Protein AF-A0A0G0TVA5-F1 (afdb_monomer)

Secondary structure (DSSP, 8-state):
---TTSSTTSTT--PPPPEEEEEEEETTEEEEEEEEETTSSTTSPPPPHHHHHHHHHHH-TTSEEEE-SS-EEEE--TTS-HHHHHHHHHHHHHHHHTTTSEEEEESSS-------TT-

Mean predicted aligned error: 9.59 Å

Solvent-accessible surface area (backbone atoms only — not comparable to full-atom values): 7181 Å² total; per-residue (Å²): 132,84,70,80,71,71,68,70,78,69,82,73,75,74,75,79,57,47,47,29,44,38,33,40,49,44,95,96,32,75,79,30,34,43,37,38,46,64,78,34,40,89,73,77,36,60,66,58,68,67,59,54,52,52,44,41,72,62,64,35,89,64,42,48,73,47,79,70,38,43,37,36,39,40,34,67,44,90,89,54,54,66,66,60,49,36,52,49,54,52,52,32,49,46,74,74,38,44,90,67,26,43,80,43,81,39,72,57,78,65,74,80,75,78,76,64,93,82,121

Nearest PDB structures (foldseek):
  5x4i-assembly1_A  TM=4.681E-01  e=6.810E-01  Pyrococcus furiosus DSM 3638
  1zhv-assembly1_A  TM=4.779E-01  e=4.139E-01  Agrobacterium fabrum str. C58
  8fxi-assembly1_E  TM=3.581E-01  e=1.193E+00  Stanieria sp. NIES-3757
  7bjq-assembly2_B  TM=3.546E-01  e=3.657E+00  Methanothermobacter thermautotrophicus str. Delta H

pLDDT: mean 82.44, std 17.62, range [45.62, 97.75]

Sequence (119 aa):
MENPELSKNLEGREQAKPKSWVAWAGPGHEHEYTVNFEGYGSSGNFIPQQFVEKLKAMLGEGFIIDNRGSRLEIHPPQDTKPFDAHFNVAGAMQACFGEEYKMEFVNMFKPEIETNPFE

Foldseek 3Di:
DDDPVVVVVPPDPPPAFWAKEWEACDVVRHQKIKIATPPWDVVPAFDDCVLVVLLCVQLDDQWDWDGPRGIIIIGHHPPDDLLNVLVSNVVSCCVRPVVRHDYDYYPSDPPPPPPPVPD

Structure (mmCIF, N/CA/C/O backbone):
data_AF-A0A0G0TVA5-F1
#
_entry.id   AF-A0A0G0TVA5-F1
#
loop_
_atom_site.group_PDB
_atom_site.id
_atom_site.type_symbol
_atom_site.label_atom_id
_atom_site.label_alt_id
_atom_site.label_comp_id
_atom_site.label_asym_id
_atom_site.label_entity_id
_atom_site.label_seq_id
_atom_site.pdbx_PDB_ins_code
_atom_site.Cartn_x
_atom_site.Cartn_y
_atom_site.Cartn_z
_atom_site.occupancy
_atom_site.B_iso_or_equiv
_atom_site.auth_seq_id
_atom_site.auth_comp_id
_atom_site.auth_asym_id
_atom_site.auth_atom_id
_atom_site.pdbx_PDB_model_num
ATOM 1 N N . MET A 1 1 ? -28.608 22.923 40.028 1.00 45.62 1 MET A N 1
ATOM 2 C CA . MET A 1 1 ? -28.005 23.855 39.056 1.00 45.62 1 MET A CA 1
ATOM 3 C C . MET A 1 1 ? -26.969 23.062 38.293 1.00 45.62 1 MET A C 1
ATOM 5 O O . MET A 1 1 ? -25.947 22.715 38.869 1.00 45.62 1 MET A O 1
ATOM 9 N N . GLU A 1 2 ? -27.294 22.659 37.068 1.00 47.66 2 GLU A N 1
ATOM 10 C CA . GLU A 1 2 ? -26.336 21.996 36.181 1.00 47.66 2 GLU A CA 1
ATOM 11 C C . GLU A 1 2 ? -25.305 23.031 35.733 1.00 47.66 2 GLU A C 1
ATOM 13 O O . GLU A 1 2 ? -25.664 24.147 35.361 1.00 47.66 2 GLU A O 1
ATOM 18 N N . ASN A 1 3 ? -24.024 22.689 35.861 1.00 46.81 3 ASN A N 1
ATOM 19 C CA . ASN A 1 3 ? -22.920 23.571 35.517 1.00 46.81 3 ASN A CA 1
ATOM 20 C C . ASN A 1 3 ? -22.810 23.668 33.977 1.00 46.81 3 ASN A C 1
ATOM 22 O O . ASN A 1 3 ? -22.445 22.667 33.354 1.00 46.81 3 ASN A O 1
ATOM 26 N N . PRO A 1 4 ? -23.090 24.828 33.348 1.00 52.16 4 PRO A N 1
ATOM 27 C CA . PRO A 1 4 ? -23.109 24.979 31.885 1.00 52.16 4 PRO A CA 1
ATOM 28 C C . PRO A 1 4 ? -21.729 24.850 31.218 1.00 52.16 4 PRO A C 1
ATOM 30 O O . PRO A 1 4 ? -21.622 24.901 29.995 1.00 52.16 4 PRO A O 1
ATOM 33 N N . GLU A 1 5 ? -20.662 24.726 32.008 1.00 52.84 5 GLU A N 1
ATOM 34 C CA . GLU A 1 5 ? -19.273 24.655 31.541 1.00 52.84 5 GLU A CA 1
ATOM 35 C C . GLU A 1 5 ? -18.844 23.236 31.118 1.00 52.84 5 GLU A C 1
ATOM 37 O O . GLU A 1 5 ? -17.868 23.074 30.389 1.00 52.84 5 GLU A O 1
ATOM 42 N N . LEU A 1 6 ? -19.566 22.189 31.538 1.00 49.06 6 LEU A N 1
ATOM 43 C CA . LEU A 1 6 ? -19.204 20.797 31.224 1.00 49.06 6 LEU A CA 1
ATOM 44 C C . LEU A 1 6 ? -19.592 20.366 29.802 1.00 49.06 6 LEU A C 1
ATOM 46 O O . LEU A 1 6 ? -18.973 19.457 29.254 1.00 49.06 6 LEU A O 1
ATOM 50 N N . SER A 1 7 ? -20.567 21.029 29.179 1.00 49.78 7 SER A N 1
ATOM 51 C CA . SER A 1 7 ? -21.037 20.705 27.826 1.00 49.78 7 SER A CA 1
ATOM 52 C C . SER A 1 7 ? -20.182 21.318 26.711 1.00 49.78 7 SER A C 1
ATOM 54 O O . SER A 1 7 ? -20.190 20.802 25.599 1.00 49.78 7 SER A O 1
ATOM 56 N N . LYS A 1 8 ? -19.385 22.359 26.994 1.00 47.62 8 LYS A N 1
ATOM 57 C CA . LYS A 1 8 ? -18.562 23.044 25.975 1.00 47.62 8 LYS A CA 1
ATOM 58 C C . LYS A 1 8 ? -17.238 22.348 25.643 1.00 47.62 8 LYS A C 1
ATOM 60 O O . LYS A 1 8 ? -16.630 22.654 24.625 1.00 47.62 8 LYS A O 1
ATOM 65 N N . ASN A 1 9 ? -16.785 21.403 26.469 1.00 47.91 9 ASN A N 1
ATOM 66 C CA . ASN A 1 9 ? -15.483 20.741 26.291 1.00 47.91 9 ASN A CA 1
ATOM 67 C C . ASN A 1 9 ? -15.543 19.433 25.478 1.00 47.91 9 ASN A C 1
ATOM 69 O O . ASN A 1 9 ? -14.516 18.773 25.308 1.00 47.91 9 ASN A O 1
ATOM 73 N N . LEU A 1 10 ? -16.723 19.047 24.981 1.00 50.81 10 LEU A N 1
ATOM 74 C CA . LEU A 1 10 ? -16.928 17.811 24.216 1.00 50.81 10 LEU A CA 1
ATOM 75 C C . LEU A 1 10 ? -17.101 18.034 22.705 1.00 50.81 10 LEU A C 1
ATOM 77 O O . LEU A 1 10 ? -16.970 17.078 21.949 1.00 50.81 10 LEU A O 1
ATOM 81 N N . GLU A 1 11 ? -17.315 19.269 22.243 1.00 50.59 11 GLU A N 1
ATOM 82 C CA . GLU A 1 11 ? -17.634 19.565 20.832 1.00 50.59 11 GLU A CA 1
ATOM 83 C C . GLU A 1 11 ? -16.414 19.741 19.901 1.00 50.59 11 GLU A C 1
ATOM 85 O O . GLU A 1 11 ? -16.578 20.110 18.744 1.00 50.59 11 GLU A O 1
ATOM 90 N N . GLY A 1 12 ? -15.184 19.468 20.354 1.00 49.09 12 GLY A N 1
ATOM 91 C CA . GLY A 1 12 ? -13.976 19.817 19.583 1.00 49.09 12 GLY A CA 1
ATOM 92 C C . GLY A 1 12 ? -12.900 18.743 19.440 1.00 49.09 12 GLY A C 1
ATOM 93 O O . GLY A 1 12 ? -11.855 19.021 18.857 1.00 49.09 12 GLY A O 1
ATOM 94 N N . ARG A 1 13 ? -13.090 17.530 19.972 1.00 52.59 13 ARG A N 1
ATOM 95 C CA . ARG A 1 13 ? -12.112 16.453 19.756 1.00 52.59 13 ARG A CA 1
ATOM 96 C C . ARG A 1 13 ? -12.467 15.719 18.476 1.00 52.59 13 ARG A C 1
ATOM 98 O O . ARG A 1 13 ? -13.171 14.715 18.518 1.00 52.59 13 ARG A O 1
ATOM 105 N N . GLU A 1 14 ? -11.973 16.236 17.354 1.00 61.81 14 GLU A N 1
ATOM 106 C CA . GLU A 1 14 ? -11.837 15.454 16.126 1.00 61.81 14 GLU A CA 1
ATOM 107 C C . GLU A 1 14 ? -11.206 14.111 16.529 1.00 61.81 14 GLU A C 1
ATOM 109 O O . GLU A 1 14 ? -10.106 14.081 17.095 1.00 61.81 14 GLU A O 1
ATOM 114 N N . GLN A 1 15 ? -11.950 13.008 16.395 1.00 64.69 15 GLN A N 1
ATOM 115 C CA . GLN A 1 15 ? -11.401 11.694 16.718 1.00 64.69 15 GLN A CA 1
ATOM 116 C C . GLN A 1 15 ? -10.152 11.507 15.861 1.00 64.69 15 GLN A C 1
ATOM 118 O O . GLN A 1 15 ? -10.201 11.676 14.642 1.00 64.69 15 GLN A O 1
ATOM 123 N N . ALA A 1 16 ? -9.020 11.212 16.503 1.00 81.31 16 ALA A N 1
ATOM 124 C CA . ALA A 1 16 ? -7.780 10.994 15.781 1.00 81.31 16 ALA A CA 1
ATOM 125 C C . ALA A 1 16 ? -7.999 9.865 14.766 1.00 81.31 16 ALA A C 1
ATOM 127 O O . ALA A 1 16 ? -8.416 8.770 15.147 1.00 81.31 16 ALA A O 1
ATOM 128 N N . LYS A 1 17 ? -7.742 10.149 13.483 1.00 88.94 17 LYS A N 1
ATOM 129 C CA . LYS A 1 17 ? -7.864 9.146 12.422 1.00 88.94 17 LYS A CA 1
ATOM 130 C C . LYS A 1 17 ? -6.988 7.932 12.761 1.00 88.94 17 LYS A C 1
ATOM 132 O O . LYS A 1 17 ? -5.834 8.143 13.158 1.00 88.94 17 LYS A O 1
ATOM 137 N N . PRO A 1 18 ? -7.488 6.698 12.571 1.00 93.00 18 PRO A N 1
ATOM 138 C CA . PRO A 1 18 ? -6.659 5.506 12.686 1.00 93.00 18 PRO A CA 1
ATOM 139 C C . PRO A 1 18 ? -5.461 5.599 11.738 1.00 93.00 18 PRO A C 1
ATOM 141 O O . PRO A 1 18 ? -5.511 6.252 10.692 1.00 93.00 18 PRO A O 1
ATOM 144 N N . LYS A 1 19 ? -4.357 4.958 12.096 1.00 95.06 19 LYS A N 1
ATOM 145 C CA . LYS A 1 19 ? -3.136 4.971 11.292 1.00 95.06 19 LYS A CA 1
ATOM 146 C C . LYS A 1 19 ? -3.147 3.905 10.207 1.00 95.06 19 LYS A C 1
ATOM 148 O O . LYS A 1 19 ? -3.718 2.831 10.365 1.00 95.06 19 LYS A O 1
ATOM 153 N N . SER A 1 20 ? -2.431 4.178 9.129 1.00 95.69 20 SER A N 1
ATOM 154 C CA . SER A 1 20 ? -2.016 3.183 8.145 1.00 95.69 20 SER A CA 1
ATOM 155 C C . SER A 1 20 ? -0.534 3.375 7.867 1.00 95.69 20 SER A C 1
ATOM 157 O O . SER A 1 20 ? -0.090 4.512 7.709 1.00 95.69 20 SER A O 1
ATOM 159 N N . TRP A 1 21 ? 0.227 2.287 7.789 1.00 94.25 21 TRP A N 1
ATOM 160 C CA . TRP A 1 21 ? 1.659 2.337 7.500 1.00 94.25 21 TRP A CA 1
ATOM 161 C C . TRP A 1 21 ? 2.005 1.513 6.269 1.00 94.25 21 TRP A C 1
ATOM 163 O O . TRP A 1 21 ? 1.596 0.357 6.129 1.00 94.25 21 TRP A O 1
ATOM 173 N N . VAL A 1 22 ? 2.774 2.140 5.384 1.00 94.88 22 VAL A N 1
ATOM 174 C CA . VAL A 1 22 ? 3.272 1.572 4.134 1.00 94.88 22 VAL A CA 1
ATOM 175 C C . VAL A 1 22 ? 4.786 1.515 4.229 1.00 94.88 22 VAL A C 1
ATOM 177 O O . VAL A 1 22 ? 5.428 2.548 4.415 1.00 94.88 22 VAL A O 1
ATOM 180 N N . ALA A 1 23 ? 5.363 0.325 4.113 1.00 92.31 23 ALA A N 1
ATOM 181 C CA . ALA A 1 23 ? 6.806 0.136 4.182 1.00 92.31 23 ALA A CA 1
ATOM 182 C C . ALA A 1 23 ? 7.327 -0.557 2.925 1.00 92.31 23 ALA A C 1
ATOM 184 O O . ALA A 1 23 ? 6.799 -1.598 2.542 1.00 92.31 23 ALA A O 1
ATOM 185 N N . TRP A 1 24 ? 8.379 0.001 2.324 1.00 89.88 24 TRP A N 1
ATOM 186 C CA . TRP A 1 24 ? 9.166 -0.655 1.277 1.00 89.88 24 TRP A CA 1
ATOM 187 C C . TRP A 1 24 ? 10.356 -1.414 1.877 1.00 89.88 24 TRP A C 1
ATOM 189 O O . TRP A 1 24 ? 10.968 -0.930 2.838 1.00 89.88 24 TRP A O 1
ATOM 199 N N . ALA A 1 25 ? 10.697 -2.565 1.288 1.00 78.44 25 ALA A N 1
ATOM 200 C CA . ALA A 1 25 ? 11.900 -3.341 1.605 1.00 78.44 25 ALA A CA 1
ATOM 201 C C . ALA A 1 25 ? 12.055 -3.658 3.107 1.00 78.44 25 ALA A C 1
ATOM 203 O O . ALA A 1 25 ? 13.088 -3.395 3.728 1.00 78.44 25 ALA A O 1
ATOM 204 N N . GLY A 1 26 ? 10.990 -4.183 3.720 1.00 71.56 26 GLY A N 1
ATOM 205 C CA . GLY A 1 26 ? 11.037 -4.685 5.096 1.00 71.56 26 GLY A CA 1
ATOM 206 C C . GLY A 1 26 ? 11.771 -6.033 5.199 1.00 71.56 26 GLY A C 1
ATOM 207 O O . GLY A 1 26 ? 11.985 -6.689 4.180 1.00 71.56 26 GLY A O 1
ATOM 208 N N . PRO A 1 27 ? 12.133 -6.498 6.412 1.00 66.81 27 PRO A N 1
ATOM 209 C CA . PRO A 1 27 ? 12.701 -7.835 6.598 1.00 66.81 27 PRO A CA 1
ATOM 210 C C . PRO A 1 27 ? 11.798 -8.927 5.996 1.00 66.81 27 PRO A C 1
ATOM 212 O O . PRO A 1 27 ? 10.634 -9.033 6.385 1.00 66.81 27 PRO A O 1
ATOM 215 N N . GLY A 1 28 ? 12.328 -9.722 5.057 1.00 68.00 28 GLY A N 1
ATOM 216 C CA . GLY A 1 28 ? 11.585 -10.765 4.330 1.00 68.00 28 GLY A CA 1
ATOM 217 C C . GLY A 1 28 ? 10.713 -10.267 3.168 1.00 68.00 28 GLY A C 1
ATOM 218 O O . GLY A 1 28 ? 9.962 -11.055 2.604 1.00 68.00 28 GLY A O 1
ATOM 219 N N . HIS A 1 29 ? 10.802 -8.978 2.832 1.00 72.88 29 HIS A N 1
ATOM 220 C CA . HIS A 1 29 ? 9.988 -8.285 1.832 1.00 72.88 29 HIS A CA 1
ATOM 221 C C . HIS A 1 29 ? 10.862 -7.312 1.018 1.00 72.88 29 HIS A C 1
ATOM 223 O O . HIS A 1 29 ? 10.476 -6.164 0.800 1.00 72.88 29 HIS A O 1
ATOM 229 N N . GLU A 1 30 ? 12.074 -7.725 0.617 1.00 77.31 30 GLU A N 1
ATOM 230 C CA . GLU A 1 30 ? 13.101 -6.817 0.070 1.00 77.31 30 GLU A CA 1
ATOM 231 C C . GLU A 1 30 ? 12.703 -6.115 -1.245 1.00 77.31 30 GLU A C 1
ATOM 233 O O . GLU A 1 30 ? 13.304 -5.104 -1.608 1.00 77.31 30 GLU A O 1
ATOM 238 N N . HIS A 1 31 ? 11.681 -6.619 -1.942 1.00 82.06 31 HIS A N 1
ATOM 239 C CA . HIS A 1 31 ? 11.245 -6.132 -3.256 1.00 82.06 31 HIS A CA 1
ATOM 240 C C . HIS A 1 31 ? 9.745 -5.809 -3.332 1.00 82.06 31 HIS A C 1
ATOM 242 O O . HIS A 1 31 ? 9.166 -5.774 -4.419 1.00 82.06 31 HIS A O 1
ATOM 248 N N . GLU A 1 32 ? 9.099 -5.573 -2.192 1.00 88.75 32 GLU A N 1
ATOM 249 C CA . GLU A 1 32 ? 7.663 -5.303 -2.134 1.00 88.75 32 GLU A CA 1
ATOM 250 C C . GLU A 1 32 ? 7.289 -4.289 -1.053 1.00 88.75 32 GLU A C 1
ATOM 252 O O . GLU A 1 32 ? 8.082 -3.932 -0.174 1.00 88.75 32 GLU A O 1
ATOM 257 N N . TYR A 1 33 ? 6.050 -3.807 -1.143 1.00 94.00 33 TYR A N 1
ATOM 258 C CA . TYR A 1 33 ? 5.459 -2.951 -0.128 1.00 94.00 33 TYR A CA 1
ATOM 259 C C . TYR A 1 33 ? 4.586 -3.775 0.798 1.00 94.00 33 TYR A C 1
ATOM 261 O O . TYR A 1 33 ? 3.753 -4.556 0.347 1.00 94.00 33 TYR A O 1
ATOM 269 N N . THR A 1 34 ? 4.698 -3.507 2.091 1.00 95.00 34 THR A N 1
ATOM 270 C CA . THR A 1 34 ? 3.735 -3.986 3.081 1.00 95.00 34 THR A CA 1
ATOM 271 C C . THR A 1 34 ? 2.850 -2.829 3.517 1.00 95.00 34 THR A C 1
ATOM 273 O O . THR A 1 34 ? 3.342 -1.764 3.890 1.00 95.00 34 THR A O 1
ATOM 276 N N . VAL A 1 35 ? 1.537 -3.032 3.461 1.00 95.38 35 VAL A N 1
ATOM 277 C CA . VAL A 1 35 ? 0.527 -2.062 3.890 1.00 95.38 35 VAL A CA 1
ATOM 278 C C . VAL A 1 35 ? -0.259 -2.651 5.042 1.00 95.38 35 VAL A C 1
ATOM 280 O O . VAL A 1 35 ? -0.761 -3.771 4.967 1.00 95.38 35 VAL A O 1
ATOM 283 N N . ASN A 1 36 ? -0.400 -1.877 6.104 1.00 94.88 36 ASN A N 1
ATOM 284 C CA . ASN A 1 36 ? -1.129 -2.286 7.288 1.00 94.88 36 ASN A CA 1
ATOM 285 C C . ASN A 1 36 ? -2.026 -1.145 7.753 1.00 94.88 36 ASN A C 1
ATOM 287 O O . ASN A 1 36 ? -1.665 0.026 7.631 1.00 94.88 36 ASN A O 1
ATOM 291 N N . PHE A 1 37 ? -3.155 -1.508 8.345 1.00 95.19 37 PHE A N 1
ATOM 292 C CA . PHE A 1 37 ? -4.156 -0.575 8.836 1.00 95.19 37 PHE A CA 1
ATOM 293 C C . PHE A 1 37 ? -4.393 -0.834 10.321 1.00 95.19 37 PHE A C 1
ATOM 295 O O . PHE A 1 37 ? -4.564 -1.979 10.750 1.00 95.19 37 PHE A O 1
ATOM 302 N N . GLU A 1 38 ? -4.424 0.231 11.115 1.00 93.69 38 GLU A N 1
ATOM 303 C CA . GLU A 1 38 ? -4.787 0.154 12.522 1.00 93.69 38 GLU A CA 1
ATOM 304 C C . GLU A 1 38 ? -6.193 -0.441 12.665 1.00 93.69 38 GLU A C 1
ATOM 306 O O . GLU A 1 38 ? -7.119 -0.091 11.930 1.00 93.69 38 GLU A O 1
ATOM 311 N N . GLY A 1 39 ? -6.338 -1.374 13.607 1.00 89.44 39 GLY A N 1
ATOM 312 C CA . GLY A 1 39 ? -7.586 -2.100 13.839 1.00 89.44 39 GLY A CA 1
ATOM 313 C C . GLY A 1 39 ? -7.690 -3.455 13.134 1.00 89.44 39 GLY A C 1
ATOM 314 O O . GLY A 1 39 ? -8.645 -4.179 13.424 1.00 89.44 39 GLY A O 1
ATOM 315 N N . TYR A 1 40 ? -6.711 -3.834 12.301 1.00 92.31 40 TYR A N 1
ATOM 316 C CA . TYR A 1 40 ? -6.621 -5.146 11.645 1.00 92.31 40 TYR A CA 1
ATOM 317 C C . TYR A 1 40 ? -5.433 -5.983 12.151 1.00 92.31 40 TYR A C 1
ATOM 319 O O . TYR A 1 40 ? -4.452 -5.461 12.681 1.00 92.31 40 TYR A O 1
ATOM 327 N N . GLY A 1 41 ? -5.534 -7.310 12.024 1.00 82.12 41 GLY A N 1
ATOM 328 C CA . GLY A 1 41 ? -4.508 -8.269 12.444 1.00 82.12 41 GLY A CA 1
ATOM 329 C C . GLY A 1 41 ? -4.544 -8.600 13.935 1.00 82.12 41 GLY A C 1
ATOM 330 O O . GLY A 1 41 ? -5.016 -9.669 14.315 1.00 82.12 41 GLY A O 1
ATOM 331 N N . SER A 1 42 ? -4.075 -7.691 14.792 1.00 74.19 42 SER A N 1
ATOM 332 C CA . SER A 1 42 ? -3.932 -7.945 16.241 1.00 74.19 42 SER A CA 1
ATOM 333 C C . SER A 1 42 ? -5.265 -8.130 16.976 1.00 74.19 42 SER A C 1
ATOM 335 O O . SER A 1 42 ? -5.312 -8.712 18.055 1.00 74.19 42 SER A O 1
ATOM 337 N N . SER A 1 43 ? -6.350 -7.629 16.393 1.00 73.88 43 SER A N 1
ATOM 338 C CA . SER A 1 43 ? -7.723 -7.686 16.906 1.00 73.88 43 SER A CA 1
ATOM 339 C C . SER A 1 43 ? -8.522 -8.890 16.389 1.00 73.88 43 SER A C 1
ATOM 341 O O . SER A 1 43 ? -9.681 -9.045 16.761 1.00 73.88 43 SER A O 1
ATOM 343 N N . GLY A 1 44 ? -7.945 -9.716 15.505 1.00 78.69 44 GLY A N 1
ATOM 344 C CA . GLY A 1 44 ? -8.672 -10.771 14.786 1.00 78.69 44 GLY A CA 1
ATOM 345 C C . GLY A 1 44 ? -9.509 -10.271 13.599 1.00 78.69 44 GLY A C 1
ATOM 346 O O . GLY A 1 44 ? -10.154 -11.077 12.932 1.00 78.69 44 GLY A O 1
ATOM 347 N N . ASN A 1 45 ? -9.482 -8.967 13.305 1.00 88.88 45 ASN A N 1
ATOM 348 C CA . ASN A 1 45 ? -10.124 -8.402 12.121 1.00 88.88 45 ASN A CA 1
ATOM 349 C C . ASN A 1 45 ? -9.228 -8.558 10.889 1.00 88.88 45 ASN A C 1
ATOM 351 O O . ASN A 1 45 ? -8.024 -8.292 10.948 1.00 88.88 45 ASN A O 1
ATOM 355 N N . PHE A 1 46 ? -9.839 -8.909 9.761 1.00 94.00 46 PHE A N 1
ATOM 356 C CA . PHE A 1 46 ? -9.161 -9.055 8.475 1.00 94.00 46 PHE A CA 1
ATOM 357 C C . PHE A 1 46 ? -9.440 -7.862 7.568 1.00 94.00 46 PHE A C 1
ATOM 359 O O . PHE A 1 46 ? -10.564 -7.358 7.532 1.00 94.00 46 PHE A O 1
ATOM 366 N N . ILE A 1 47 ? -8.422 -7.429 6.827 1.00 95.88 47 ILE A N 1
ATOM 367 C CA . ILE A 1 47 ? -8.542 -6.373 5.829 1.00 95.88 47 ILE A CA 1
ATOM 368 C C . ILE A 1 47 ? -9.540 -6.842 4.761 1.00 95.88 47 ILE A C 1
ATOM 370 O O . ILE A 1 47 ? -9.349 -7.913 4.169 1.00 95.88 47 ILE A O 1
ATOM 374 N N . PRO A 1 48 ? -10.610 -6.074 4.499 1.00 96.00 48 PRO A N 1
ATOM 375 C CA . PRO A 1 48 ? -11.638 -6.480 3.556 1.00 96.00 48 PRO A CA 1
ATOM 376 C C . PRO A 1 48 ? -11.112 -6.450 2.119 1.00 96.00 48 PRO A C 1
ATOM 378 O O . PRO A 1 48 ? -10.318 -5.589 1.738 1.00 96.00 48 PRO A O 1
ATOM 381 N N . GLN A 1 49 ? -11.625 -7.353 1.280 1.00 95.94 49 GLN A N 1
ATOM 382 C CA . GLN A 1 49 ? -11.219 -7.459 -0.127 1.00 95.94 49 GLN A CA 1
ATOM 383 C C . GLN A 1 49 ? -11.449 -6.163 -0.925 1.00 95.94 49 GLN A C 1
ATOM 385 O O . GLN A 1 49 ? -10.701 -5.861 -1.850 1.00 95.94 49 GLN A O 1
ATOM 390 N N . GLN A 1 50 ? -12.416 -5.345 -0.513 1.00 96.94 50 G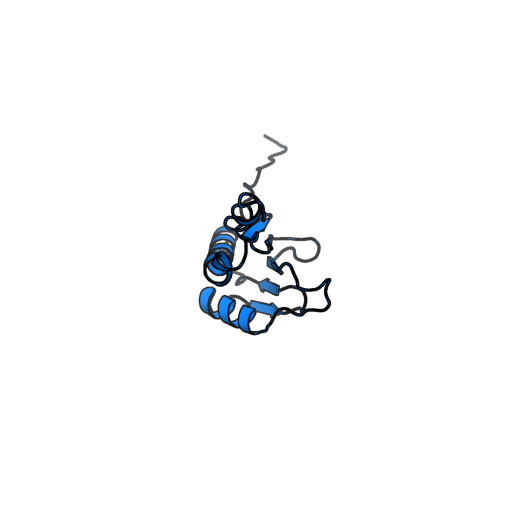LN A N 1
ATOM 391 C CA . GLN A 1 50 ? -12.703 -4.037 -1.110 1.00 96.94 50 GLN A CA 1
ATOM 392 C C . GLN A 1 50 ? -11.493 -3.089 -1.074 1.00 96.94 50 GLN A C 1
ATOM 394 O O . GLN A 1 50 ? -11.359 -2.229 -1.940 1.00 96.94 50 GLN A O 1
ATOM 399 N N . PHE A 1 51 ? -10.587 -3.234 -0.098 1.00 97.44 51 PHE A N 1
ATOM 400 C CA . PHE A 1 51 ? -9.367 -2.424 -0.044 1.00 97.44 51 PHE A CA 1
ATOM 401 C C . PHE A 1 51 ? -8.417 -2.794 -1.186 1.00 97.44 51 PHE A C 1
ATOM 403 O O . PHE A 1 51 ? -7.833 -1.913 -1.815 1.00 97.44 51 PHE A O 1
ATOM 410 N N . VAL A 1 52 ? -8.317 -4.090 -1.497 1.00 96.94 52 VAL A N 1
ATOM 411 C CA . VAL A 1 52 ? -7.547 -4.595 -2.640 1.00 96.94 52 VAL A CA 1
ATOM 412 C C . VAL A 1 52 ? -8.129 -4.062 -3.943 1.00 96.94 52 VAL A C 1
ATOM 414 O O . VAL A 1 52 ? -7.385 -3.598 -4.798 1.00 96.94 52 VAL A O 1
ATOM 417 N N . GLU A 1 53 ? -9.453 -4.102 -4.094 1.00 96.62 53 GLU A N 1
ATOM 418 C CA . GLU A 1 53 ? -10.143 -3.622 -5.298 1.00 96.62 53 GLU A CA 1
ATOM 419 C C . GLU A 1 53 ? -9.927 -2.120 -5.520 1.00 96.62 53 GLU A C 1
ATOM 421 O O . GLU A 1 53 ? -9.558 -1.721 -6.625 1.00 96.62 53 GLU A O 1
ATOM 426 N N . LYS A 1 54 ? -10.063 -1.299 -4.466 1.00 97.06 54 LYS A N 1
ATOM 427 C CA . LYS A 1 54 ? -9.758 0.142 -4.506 1.00 97.06 54 LYS A CA 1
ATOM 428 C C . LYS A 1 54 ? -8.320 0.400 -4.968 1.00 97.06 54 LYS A C 1
ATOM 430 O O . LYS A 1 54 ? -8.099 1.184 -5.888 1.00 97.06 54 LYS A O 1
ATOM 435 N N . LEU A 1 55 ? -7.345 -0.287 -4.368 1.00 97.19 55 LEU A N 1
ATOM 436 C CA . LEU A 1 55 ? -5.938 -0.103 -4.724 1.00 97.19 55 LEU A CA 1
ATOM 437 C C . LEU A 1 55 ? -5.620 -0.587 -6.139 1.00 97.19 55 LEU A C 1
ATOM 439 O O . LEU A 1 55 ? -4.906 0.109 -6.854 1.00 97.19 55 LEU A O 1
ATOM 443 N N . LYS A 1 56 ? -6.170 -1.727 -6.574 1.00 96.00 56 LYS A N 1
ATOM 444 C CA . LYS A 1 56 ? -6.005 -2.216 -7.952 1.00 96.00 56 LYS A CA 1
ATOM 445 C C . LYS A 1 56 ? -6.577 -1.234 -8.970 1.00 96.00 56 LYS A C 1
ATOM 447 O O . LYS A 1 56 ? -5.938 -0.986 -9.986 1.00 96.00 56 LYS A O 1
ATOM 452 N N . ALA A 1 57 ? -7.737 -0.641 -8.683 1.00 96.25 57 ALA A N 1
ATOM 453 C CA . ALA A 1 57 ? -8.339 0.367 -9.551 1.00 96.25 57 ALA A CA 1
ATOM 454 C C . ALA A 1 57 ? -7.457 1.622 -9.699 1.00 96.25 57 ALA A C 1
ATOM 456 O O . ALA A 1 57 ? -7.437 2.221 -10.771 1.00 96.25 57 ALA A O 1
ATOM 457 N N . MET A 1 58 ? -6.708 1.997 -8.655 1.00 96.50 58 MET A N 1
ATOM 458 C CA . MET A 1 58 ? -5.809 3.158 -8.683 1.00 96.50 58 MET A CA 1
ATOM 459 C C . MET A 1 58 ? -4.419 2.861 -9.259 1.00 96.50 58 MET A C 1
ATOM 461 O O . MET A 1 58 ? -3.858 3.706 -9.949 1.00 96.50 58 MET A O 1
ATOM 465 N N . LEU A 1 59 ? -3.844 1.692 -8.961 1.00 94.94 59 LEU A N 1
ATOM 466 C CA . LEU A 1 59 ? -2.483 1.317 -9.370 1.00 94.94 59 LEU A CA 1
ATOM 467 C C . LEU A 1 59 ? -2.419 0.703 -10.774 1.00 94.94 59 LEU A C 1
ATOM 469 O O . LEU A 1 59 ? -1.375 0.765 -11.424 1.00 94.94 59 LEU A O 1
ATOM 473 N N . GLY A 1 60 ? -3.524 0.129 -11.250 1.00 91.75 60 GLY A N 1
ATOM 474 C CA . GLY A 1 60 ? -3.602 -0.555 -12.536 1.00 91.75 60 GLY A CA 1
ATOM 475 C C . GLY A 1 60 ? -3.122 -2.009 -12.493 1.00 91.75 60 GLY A C 1
ATOM 476 O O . GLY A 1 60 ? -2.612 -2.506 -11.490 1.00 91.75 60 GLY A O 1
ATOM 477 N N . GLU A 1 61 ? -3.298 -2.707 -13.617 1.00 85.00 61 GLU A N 1
ATOM 478 C CA . GLU A 1 61 ? -3.133 -4.169 -13.719 1.00 85.00 61 GLU A CA 1
ATOM 479 C C . GLU A 1 61 ? -1.690 -4.665 -13.552 1.00 85.00 61 GLU A C 1
ATOM 481 O O . GLU A 1 61 ? -1.474 -5.842 -13.279 1.00 85.00 61 GLU A O 1
ATOM 486 N N . GLY A 1 62 ? -0.697 -3.784 -13.698 1.00 89.88 62 GLY A N 1
ATOM 487 C CA . GLY A 1 62 ? 0.711 -4.149 -13.534 1.00 89.88 62 GLY A CA 1
ATOM 488 C C . GLY A 1 62 ? 1.118 -4.416 -12.081 1.00 89.88 62 GLY A C 1
ATOM 489 O O . GLY A 1 62 ? 2.110 -5.103 -11.849 1.00 89.88 62 GLY A O 1
ATOM 490 N N . PHE A 1 63 ? 0.372 -3.890 -11.106 1.00 94.38 63 PHE A N 1
ATOM 491 C CA . PHE A 1 63 ? 0.647 -4.109 -9.689 1.00 94.38 63 PHE A CA 1
ATOM 492 C C . PHE A 1 63 ? -0.109 -5.335 -9.179 1.00 94.38 63 PHE A C 1
ATOM 494 O O . PHE A 1 63 ? -1.335 -5.427 -9.278 1.00 94.38 63 PHE A O 1
ATOM 501 N N . ILE A 1 64 ? 0.621 -6.260 -8.561 1.00 95.50 64 ILE A N 1
ATOM 502 C CA . ILE 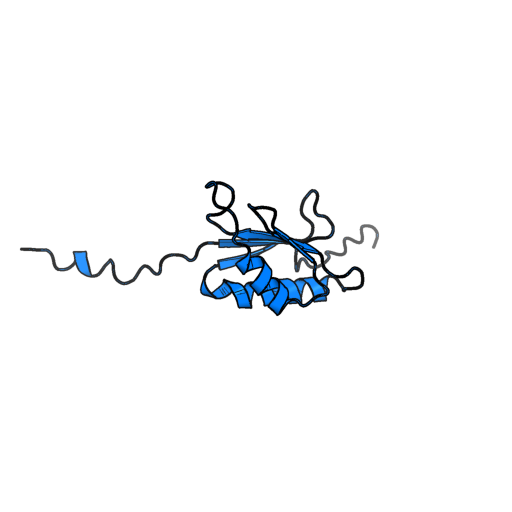A 1 64 ? 0.018 -7.393 -7.858 1.00 95.50 64 ILE A CA 1
ATOM 503 C C . ILE A 1 64 ? -0.255 -6.955 -6.423 1.00 95.50 64 ILE A C 1
ATOM 505 O O . ILE A 1 64 ? 0.603 -6.349 -5.786 1.00 95.50 64 ILE A O 1
ATOM 509 N N . ILE A 1 65 ? -1.456 -7.249 -5.924 1.00 97.00 65 ILE A N 1
ATOM 510 C CA . ILE A 1 65 ? -1.860 -6.935 -4.551 1.00 97.00 65 ILE A CA 1
ATOM 511 C C . ILE A 1 65 ? -2.411 -8.196 -3.902 1.00 97.00 65 ILE A C 1
ATOM 513 O O . ILE A 1 65 ? -3.493 -8.664 -4.277 1.00 97.00 65 ILE A O 1
ATOM 517 N N . ASP A 1 66 ? -1.675 -8.696 -2.917 1.00 96.31 66 ASP A N 1
ATOM 518 C CA . ASP A 1 66 ? -1.994 -9.887 -2.145 1.00 96.31 66 ASP A CA 1
ATOM 519 C C . ASP A 1 66 ? -2.562 -9.500 -0.778 1.00 96.31 66 ASP A C 1
ATOM 521 O O . ASP A 1 66 ? -1.953 -8.756 -0.010 1.00 96.31 66 ASP A O 1
ATOM 525 N N . ASN A 1 67 ? -3.737 -10.035 -0.445 1.00 96.31 67 ASN A N 1
ATOM 526 C CA . ASN A 1 67 ? -4.333 -9.868 0.876 1.00 96.31 67 ASN A CA 1
ATOM 527 C C . ASN A 1 67 ? -3.912 -11.024 1.786 1.00 96.31 67 ASN A C 1
ATOM 529 O O . ASN A 1 67 ? -4.361 -12.157 1.613 1.00 96.31 67 ASN A O 1
ATOM 533 N N . ARG A 1 68 ? -3.066 -10.736 2.778 1.00 94.62 68 ARG A N 1
ATOM 534 C CA . ARG A 1 68 ? -2.608 -11.713 3.780 1.00 94.62 68 ARG A CA 1
ATOM 535 C C . ARG A 1 68 ? -3.495 -11.736 5.027 1.00 94.62 68 ARG A C 1
ATOM 537 O O . ARG A 1 68 ? -3.115 -12.285 6.058 1.00 94.62 68 ARG A O 1
ATOM 544 N N . GLY A 1 69 ? -4.666 -11.110 4.963 1.00 92.56 69 GLY A N 1
ATOM 545 C CA . GLY A 1 69 ? -5.614 -10.995 6.060 1.00 92.56 69 GLY A CA 1
ATOM 546 C C . GLY A 1 69 ? -5.289 -9.830 6.990 1.00 92.56 69 GLY A C 1
ATOM 547 O O . GLY A 1 69 ? -6.113 -8.939 7.149 1.00 92.56 69 GLY A O 1
ATOM 548 N N . SER A 1 70 ? -4.105 -9.802 7.601 1.00 93.12 70 SER A N 1
ATOM 549 C CA . SER A 1 70 ? -3.697 -8.721 8.519 1.00 93.12 70 SER A CA 1
ATOM 550 C C . SER A 1 70 ? -2.941 -7.575 7.845 1.00 93.12 70 SER A C 1
A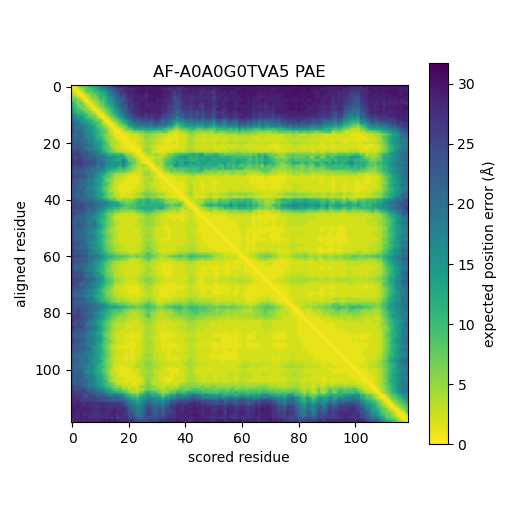TOM 552 O O . SER A 1 70 ? -2.820 -6.498 8.424 1.00 93.12 70 SER A O 1
ATOM 554 N N . ARG A 1 71 ? -2.438 -7.808 6.631 1.00 94.06 71 ARG A N 1
ATOM 555 C CA . ARG A 1 71 ? -1.688 -6.848 5.818 1.00 94.06 71 ARG A CA 1
ATOM 556 C C . ARG A 1 71 ? -1.965 -7.073 4.338 1.00 94.06 71 ARG A C 1
ATOM 558 O O . ARG A 1 71 ? -2.397 -8.161 3.946 1.00 94.06 71 ARG A O 1
ATOM 565 N N . LEU A 1 72 ? -1.656 -6.068 3.532 1.00 96.50 72 LEU A N 1
ATOM 566 C CA . LEU A 1 72 ? -1.548 -6.207 2.086 1.00 96.50 72 LEU A CA 1
ATOM 567 C C . LEU 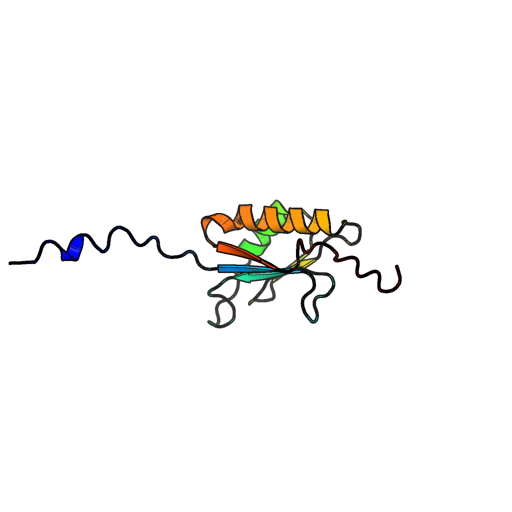A 1 72 ? -0.075 -6.209 1.682 1.00 96.50 72 LEU A C 1
ATOM 569 O O . LEU A 1 72 ? 0.727 -5.465 2.248 1.00 96.50 72 LEU A O 1
ATOM 573 N N . GLU A 1 73 ? 0.257 -7.029 0.697 1.00 95.94 73 GLU A N 1
ATOM 574 C CA . GLU A 1 73 ? 1.545 -7.021 0.007 1.00 95.94 73 GLU A CA 1
ATOM 575 C C . GLU A 1 73 ? 1.316 -6.484 -1.404 1.00 95.94 73 GLU A C 1
ATOM 577 O O . GLU A 1 73 ? 0.405 -6.932 -2.101 1.00 95.94 73 GLU A O 1
ATOM 582 N N . ILE A 1 74 ? 2.081 -5.467 -1.798 1.00 95.75 74 ILE A N 1
ATOM 583 C CA . ILE A 1 74 ? 2.000 -4.862 -3.128 1.00 95.75 74 ILE A CA 1
ATOM 584 C C . ILE A 1 74 ? 3.324 -5.110 -3.835 1.00 95.75 74 ILE A C 1
ATOM 586 O O . ILE A 1 74 ? 4.377 -4.690 -3.354 1.00 95.75 74 ILE A O 1
ATOM 590 N N . HIS A 1 75 ? 3.261 -5.732 -5.006 1.00 94.38 75 HIS A N 1
ATOM 591 C CA . HIS A 1 75 ? 4.424 -6.012 -5.836 1.00 94.38 75 HIS A CA 1
ATOM 592 C C . HIS A 1 75 ? 4.349 -5.135 -7.090 1.00 94.38 75 HIS A C 1
ATOM 594 O O . HIS A 1 75 ? 3.384 -5.251 -7.858 1.00 94.38 75 HIS A O 1
ATOM 600 N N . PRO A 1 76 ? 5.319 -4.227 -7.299 1.00 92.00 76 PRO A N 1
ATOM 601 C CA . PRO A 1 76 ? 5.383 -3.446 -8.524 1.00 92.00 76 PRO A CA 1
ATOM 602 C C . PRO A 1 76 ? 5.773 -4.332 -9.722 1.00 92.00 76 PRO A C 1
ATOM 604 O O . PRO A 1 76 ? 6.408 -5.375 -9.534 1.00 92.00 76 PRO A O 1
ATOM 607 N N . PRO A 1 77 ? 5.457 -3.917 -10.962 1.00 91.00 77 PRO A N 1
ATOM 608 C CA . PRO A 1 77 ? 5.997 -4.567 -12.153 1.00 91.00 77 PRO A CA 1
ATOM 609 C C . PRO A 1 77 ? 7.532 -4.562 -12.123 1.00 91.00 77 PRO A C 1
ATOM 611 O O . PRO A 1 77 ? 8.120 -3.540 -11.764 1.00 91.00 77 PRO A O 1
ATOM 614 N N . GLN A 1 78 ? 8.168 -5.658 -12.554 1.00 82.56 78 GLN A N 1
ATOM 615 C CA . GLN A 1 78 ? 9.629 -5.850 -12.476 1.00 82.56 78 GLN A CA 1
ATOM 616 C C . GLN A 1 78 ? 10.443 -4.714 -13.118 1.00 82.56 78 GLN A C 1
ATOM 618 O O . GLN A 1 78 ? 11.503 -4.363 -12.610 1.00 82.56 78 GLN A O 1
ATOM 623 N N . ASP A 1 79 ? 9.923 -4.101 -14.182 1.00 84.06 79 ASP A N 1
ATOM 624 C CA . ASP A 1 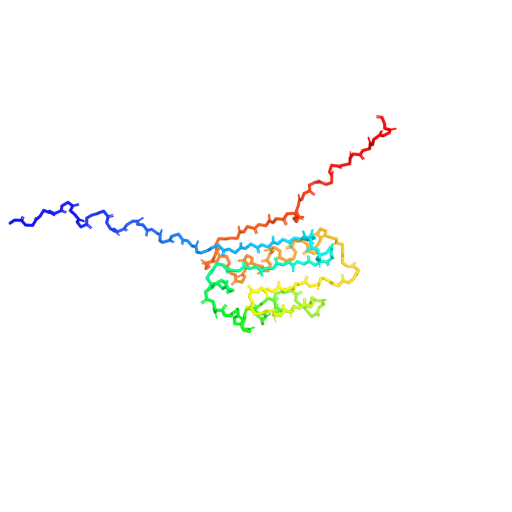79 ? 10.613 -3.040 -14.926 1.00 84.06 79 ASP A CA 1
ATOM 625 C C . ASP A 1 79 ? 10.336 -1.622 -14.387 1.00 84.06 79 ASP A C 1
ATOM 627 O O . ASP A 1 79 ? 10.788 -0.627 -14.959 1.00 84.06 79 ASP A O 1
ATOM 631 N N . THR A 1 80 ? 9.572 -1.493 -13.298 1.00 82.06 80 THR A N 1
ATOM 632 C CA . THR A 1 80 ? 9.227 -0.180 -12.735 1.00 82.06 80 THR A CA 1
ATOM 633 C C . THR A 1 80 ? 10.393 0.365 -11.929 1.00 82.06 80 THR A C 1
ATOM 635 O O . THR A 1 80 ? 10.893 -0.285 -11.010 1.00 82.06 80 THR A O 1
ATOM 638 N N . LYS A 1 81 ? 10.799 1.603 -12.219 1.00 84.31 81 LYS A N 1
ATOM 639 C CA . LYS A 1 81 ? 11.821 2.284 -11.422 1.00 84.31 81 LYS A CA 1
ATOM 640 C C . LYS A 1 81 ? 11.333 2.447 -9.975 1.00 84.31 81 LYS A C 1
ATOM 642 O O . LYS A 1 81 ? 10.178 2.838 -9.786 1.00 84.31 81 LYS A O 1
ATOM 647 N N . PRO A 1 82 ? 12.191 2.234 -8.959 1.00 83.62 82 PRO A N 1
ATOM 648 C CA . PRO A 1 82 ? 11.787 2.316 -7.555 1.00 83.62 82 PRO A CA 1
ATOM 649 C C . PRO A 1 82 ? 11.057 3.615 -7.202 1.00 83.62 82 PRO A C 1
ATOM 651 O O . PRO A 1 82 ? 9.971 3.565 -6.637 1.00 83.62 82 PRO 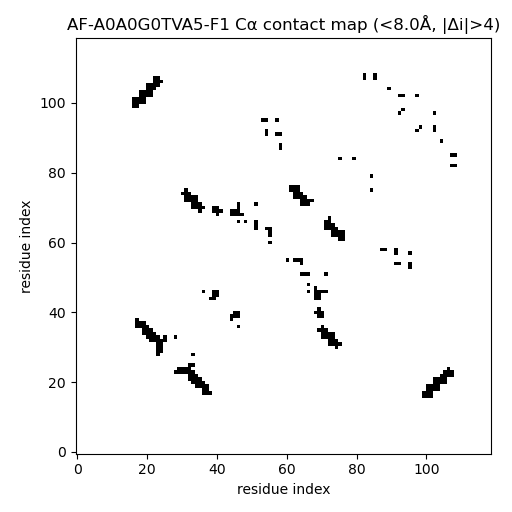A O 1
ATOM 654 N N . PHE A 1 83 ? 11.580 4.771 -7.627 1.00 85.44 83 PHE A N 1
ATOM 655 C CA . PHE A 1 83 ? 10.950 6.071 -7.377 1.00 85.44 83 PHE A CA 1
ATOM 656 C C . PHE A 1 83 ? 9.523 6.175 -7.942 1.00 85.44 83 PHE A C 1
ATOM 658 O O . PHE A 1 83 ? 8.617 6.620 -7.236 1.00 85.44 83 PHE A O 1
ATOM 665 N N . ASP A 1 84 ? 9.307 5.722 -9.180 1.00 88.75 84 ASP A N 1
ATOM 666 C CA . ASP A 1 84 ? 7.989 5.752 -9.825 1.00 88.75 84 ASP A CA 1
ATOM 667 C C . ASP A 1 84 ? 7.013 4.824 -9.089 1.00 88.75 84 ASP A C 1
ATOM 669 O O . ASP A 1 84 ? 5.867 5.188 -8.820 1.00 88.75 84 ASP A O 1
ATOM 673 N N . ALA A 1 85 ? 7.484 3.640 -8.684 1.00 91.06 85 ALA A N 1
ATOM 674 C CA . ALA A 1 85 ? 6.697 2.710 -7.886 1.00 91.06 85 ALA A CA 1
ATOM 675 C C . ALA A 1 85 ? 6.334 3.306 -6.512 1.00 91.06 85 ALA A C 1
ATOM 677 O O . ALA A 1 85 ? 5.181 3.209 -6.092 1.00 91.06 85 ALA A O 1
ATOM 678 N N . HIS A 1 86 ? 7.279 3.968 -5.836 1.00 92.62 86 HIS A N 1
ATOM 679 C CA . HIS A 1 86 ? 7.048 4.625 -4.550 1.00 92.62 86 HIS A CA 1
ATOM 680 C C . HIS A 1 86 ? 5.999 5.732 -4.668 1.00 92.62 86 HIS A C 1
ATOM 682 O O . HIS A 1 86 ? 5.073 5.797 -3.857 1.00 92.62 86 HIS A O 1
ATOM 688 N N . PHE A 1 87 ? 6.113 6.577 -5.695 1.00 92.75 87 PHE A N 1
ATOM 689 C CA . PHE A 1 87 ? 5.168 7.660 -5.937 1.00 92.75 87 PHE A CA 1
ATOM 690 C C . PHE A 1 87 ? 3.760 7.127 -6.234 1.00 92.75 87 PHE A C 1
ATOM 692 O O . PHE A 1 87 ? 2.790 7.592 -5.634 1.00 92.75 87 PHE A O 1
ATOM 699 N N . ASN A 1 88 ? 3.648 6.104 -7.085 1.00 94.94 88 ASN A N 1
ATOM 700 C CA . ASN A 1 88 ? 2.366 5.492 -7.433 1.00 94.94 88 ASN A CA 1
ATOM 701 C C . ASN A 1 88 ? 1.689 4.843 -6.219 1.00 94.94 88 ASN A C 1
ATOM 703 O O . ASN A 1 88 ? 0.509 5.090 -5.972 1.00 94.94 88 ASN A O 1
ATOM 707 N N . VAL A 1 89 ? 2.431 4.066 -5.421 1.00 96.00 89 VAL A N 1
ATOM 708 C CA . VAL A 1 89 ? 1.894 3.429 -4.207 1.00 96.00 89 VAL A CA 1
ATOM 709 C C . VAL A 1 89 ? 1.476 4.471 -3.175 1.00 96.00 89 VAL A C 1
ATOM 711 O O . VAL A 1 89 ? 0.377 4.375 -2.627 1.00 96.00 89 VAL A O 1
ATOM 714 N N . ALA A 1 90 ? 2.295 5.498 -2.937 1.00 95.81 90 ALA A N 1
ATOM 715 C CA . ALA A 1 90 ? 1.947 6.558 -1.996 1.00 95.81 90 ALA A CA 1
ATOM 716 C C . ALA A 1 90 ? 0.709 7.351 -2.445 1.00 95.81 90 ALA A C 1
ATOM 718 O O . ALA A 1 90 ? -0.201 7.583 -1.646 1.00 95.81 90 ALA A O 1
ATOM 719 N N . GLY A 1 91 ? 0.641 7.708 -3.730 1.00 96.38 91 GLY A N 1
ATOM 720 C CA . GLY A 1 91 ? -0.500 8.401 -4.322 1.00 96.38 91 GLY A CA 1
ATOM 721 C C . GLY A 1 91 ? -1.789 7.581 -4.247 1.00 96.38 91 GLY A C 1
ATOM 722 O O . GLY A 1 91 ? -2.816 8.096 -3.807 1.00 96.38 91 GLY A O 1
ATOM 723 N N . ALA A 1 92 ? -1.734 6.293 -4.597 1.00 97.62 92 ALA A N 1
ATOM 724 C CA . ALA A 1 92 ? -2.886 5.396 -4.525 1.00 97.62 92 ALA A CA 1
ATOM 725 C C . ALA A 1 92 ? -3.398 5.228 -3.087 1.00 97.62 92 ALA A C 1
ATOM 727 O O . ALA A 1 92 ? -4.605 5.306 -2.853 1.00 97.62 92 ALA A O 1
ATOM 728 N N . MET A 1 93 ? -2.495 5.058 -2.118 1.00 97.75 93 MET A N 1
ATOM 729 C CA . MET A 1 93 ? -2.846 4.963 -0.698 1.00 97.75 93 MET A CA 1
ATOM 730 C C . MET A 1 93 ? -3.516 6.239 -0.188 1.00 97.75 93 MET A C 1
ATOM 732 O O . MET A 1 93 ? -4.563 6.175 0.458 1.00 97.75 93 MET A O 1
ATOM 736 N N . GLN A 1 94 ? -2.952 7.401 -0.524 1.00 96.75 94 GLN A N 1
ATOM 737 C CA . GLN A 1 94 ? -3.519 8.688 -0.138 1.00 96.75 94 GLN A CA 1
ATOM 738 C C . GLN A 1 94 ? -4.908 8.903 -0.757 1.00 96.75 94 GLN A C 1
ATOM 740 O O . GLN A 1 94 ? -5.815 9.352 -0.059 1.00 96.75 94 GLN A O 1
ATOM 745 N N . ALA A 1 95 ? -5.094 8.554 -2.032 1.00 96.94 95 ALA A N 1
ATOM 746 C CA . ALA A 1 95 ? -6.367 8.708 -2.731 1.00 96.94 95 ALA A CA 1
ATOM 747 C C . ALA A 1 95 ? -7.453 7.745 -2.223 1.00 96.94 95 ALA A C 1
ATOM 749 O O . ALA A 1 95 ? -8.608 8.136 -2.096 1.00 96.94 95 ALA A O 1
ATOM 750 N N . CYS A 1 96 ? -7.097 6.493 -1.920 1.00 97.31 96 CYS A N 1
ATOM 751 C CA . CYS A 1 96 ? -8.069 5.486 -1.488 1.00 97.31 96 CYS A CA 1
ATOM 752 C C . CYS A 1 96 ? -8.477 5.625 -0.021 1.00 97.31 96 CYS A C 1
ATOM 754 O O . CYS A 1 96 ? -9.604 5.267 0.325 1.00 97.31 96 CYS A O 1
ATOM 756 N N . PHE A 1 97 ? -7.547 6.058 0.838 1.00 96.75 97 PHE A N 1
ATOM 757 C CA . PHE A 1 97 ? -7.682 5.908 2.289 1.00 96.75 97 PHE A CA 1
ATOM 758 C C . PHE A 1 97 ? -7.276 7.147 3.093 1.00 96.75 97 PHE A C 1
ATOM 760 O O . PHE A 1 97 ? -7.438 7.141 4.308 1.00 96.75 97 PHE A O 1
ATOM 767 N N . GLY A 1 98 ? -6.758 8.212 2.474 1.00 95.19 98 GLY A N 1
ATOM 768 C CA . GLY A 1 98 ? -6.250 9.390 3.194 1.00 95.19 98 GLY A CA 1
ATOM 769 C C . GLY A 1 98 ? -7.320 10.224 3.912 1.00 95.19 98 GLY A C 1
ATOM 770 O O . GLY A 1 98 ? -7.016 10.980 4.840 1.00 95.19 98 GLY A O 1
ATOM 771 N N . GLU A 1 99 ? -8.587 10.087 3.516 1.00 93.69 99 GLU A N 1
ATOM 772 C CA . GLU A 1 99 ? -9.709 10.677 4.250 1.00 93.69 99 GLU A CA 1
ATOM 773 C C . GLU A 1 99 ? -10.002 9.909 5.543 1.00 93.69 99 GLU A C 1
ATOM 775 O O . GLU A 1 99 ? -10.258 10.533 6.571 1.00 93.69 99 GLU A O 1
ATOM 780 N N . GLU A 1 100 ? -9.877 8.583 5.517 1.00 94.31 100 GLU A N 1
ATOM 781 C CA . GLU A 1 100 ? -10.236 7.683 6.620 1.00 94.31 100 GLU A CA 1
ATOM 782 C C . GLU A 1 100 ? -9.066 7.436 7.586 1.00 94.31 100 GLU A C 1
ATOM 784 O O . GLU A 1 100 ? -9.264 7.280 8.789 1.00 94.31 100 GLU A O 1
ATOM 789 N N . TYR A 1 101 ? -7.835 7.450 7.079 1.00 95.12 101 TYR A N 1
ATOM 790 C CA . TYR A 1 101 ? -6.639 7.056 7.811 1.00 95.12 101 TYR A CA 1
ATOM 791 C C . TYR A 1 101 ? -5.543 8.115 7.724 1.00 95.12 101 TYR A C 1
ATOM 793 O O . TYR A 1 101 ? -5.347 8.787 6.709 1.00 95.12 101 TYR A O 1
ATOM 801 N N . LYS A 1 102 ? -4.744 8.207 8.785 1.00 95.44 102 LYS A N 1
ATOM 802 C CA . LYS A 1 102 ? -3.472 8.926 8.766 1.00 95.44 102 LYS A CA 1
ATOM 803 C C . LYS A 1 102 ? -2.390 8.027 8.158 1.00 95.44 102 LYS A C 1
ATOM 805 O O . LYS A 1 102 ? -2.044 7.008 8.751 1.00 95.44 102 LYS A O 1
ATOM 810 N N . MET A 1 103 ? -1.855 8.416 7.002 1.00 95.06 103 MET A N 1
ATOM 811 C CA . MET A 1 103 ? -0.815 7.660 6.292 1.00 95.06 103 MET A CA 1
ATOM 812 C C . MET A 1 103 ? 0.585 7.911 6.864 1.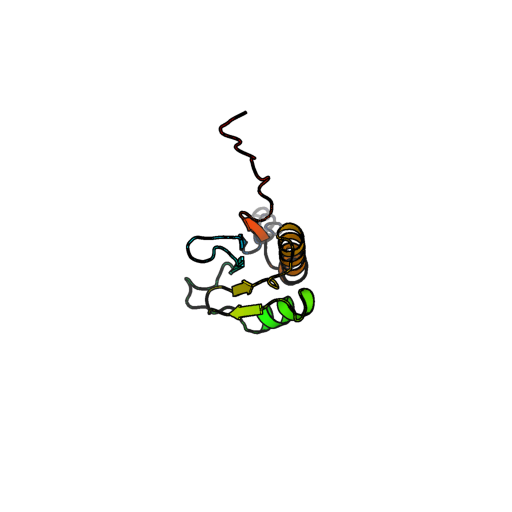00 95.06 103 MET A C 1
ATOM 814 O O . MET A 1 103 ? 0.978 9.057 7.084 1.00 95.06 103 MET A O 1
ATOM 818 N N . GLU A 1 104 ? 1.362 6.844 7.032 1.00 94.75 104 GLU A N 1
ATOM 819 C CA . GLU A 1 104 ? 2.792 6.875 7.339 1.00 94.75 104 GLU A CA 1
ATOM 820 C C . GLU A 1 104 ? 3.556 6.067 6.272 1.00 94.75 104 GLU A C 1
ATOM 822 O O . GLU A 1 104 ? 3.288 4.884 6.066 1.00 94.75 104 GLU A O 1
ATOM 827 N N . PHE A 1 105 ? 4.506 6.704 5.582 1.00 92.00 105 PHE A N 1
ATOM 828 C CA . PHE A 1 105 ? 5.322 6.079 4.535 1.00 92.00 105 PHE A CA 1
ATOM 829 C C . PHE A 1 105 ? 6.749 5.865 5.042 1.00 92.00 105 PHE A C 1
ATOM 831 O O . PHE A 1 105 ? 7.449 6.816 5.394 1.00 92.00 105 PHE A O 1
ATOM 838 N N . VAL A 1 106 ? 7.186 4.611 5.084 1.00 89.62 106 VAL A N 1
ATOM 839 C CA . VAL A 1 106 ? 8.443 4.177 5.699 1.00 89.62 106 VAL A CA 1
ATOM 840 C C . VAL A 1 106 ? 9.361 3.609 4.622 1.00 89.62 106 VAL A C 1
ATOM 842 O O . VAL A 1 106 ? 8.957 2.767 3.826 1.00 89.62 106 VAL A O 1
ATOM 845 N N . ASN A 1 107 ? 10.617 4.061 4.596 1.00 84.50 107 ASN A N 1
ATOM 846 C CA . ASN A 1 107 ? 11.652 3.611 3.650 1.00 84.50 107 ASN A CA 1
ATOM 847 C C . ASN A 1 107 ? 11.353 3.830 2.151 1.00 84.50 107 ASN A C 1
ATOM 849 O 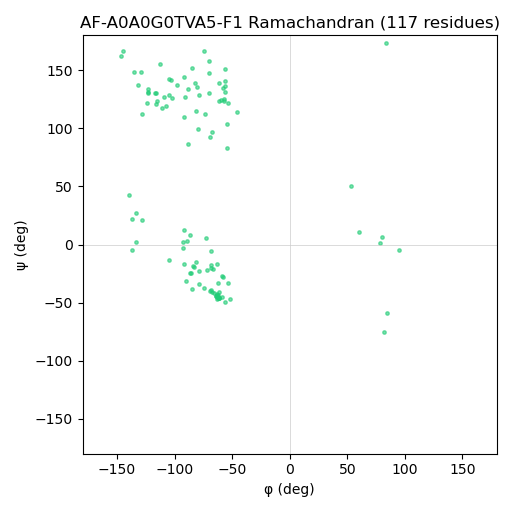O . ASN A 1 107 ? 12.104 3.331 1.325 1.00 84.50 107 ASN A O 1
ATOM 853 N N . MET A 1 108 ? 10.315 4.586 1.782 1.00 80.94 108 MET A N 1
ATOM 854 C CA . MET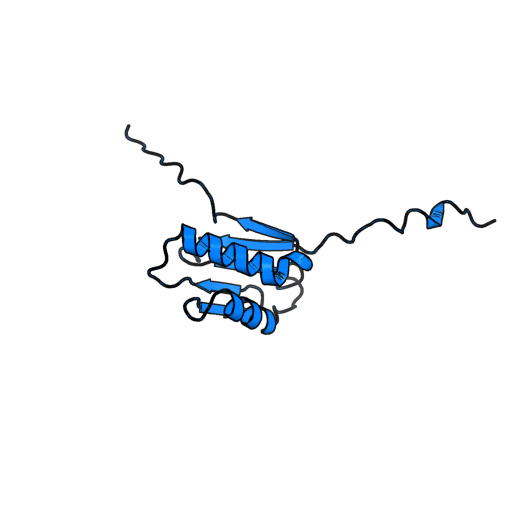 A 1 108 ? 9.941 4.799 0.371 1.00 80.94 108 MET A CA 1
ATOM 855 C C . MET A 1 108 ? 10.672 5.962 -0.307 1.00 80.94 108 MET A C 1
ATOM 857 O O . MET A 1 108 ? 10.785 5.996 -1.519 1.00 80.94 108 MET A O 1
ATOM 861 N N . PHE A 1 109 ? 11.158 6.944 0.449 1.00 77.44 109 PHE A N 1
ATOM 862 C CA . PHE A 1 109 ? 11.818 8.128 -0.122 1.00 77.44 109 PHE A CA 1
ATOM 863 C C . PHE A 1 109 ? 13.116 8.444 0.604 1.00 77.44 109 PHE A C 1
ATOM 865 O O . PHE A 1 109 ? 13.516 9.604 0.703 1.00 77.44 109 PHE A O 1
ATOM 872 N N . LYS A 1 110 ? 13.751 7.418 1.186 1.00 64.06 110 LYS A N 1
ATOM 873 C CA . LYS A 1 110 ? 15.071 7.620 1.768 1.00 64.06 110 LYS A CA 1
ATOM 874 C C . LYS A 1 110 ? 15.982 8.097 0.636 1.00 64.06 110 LYS A C 1
ATOM 876 O O . LYS A 1 110 ? 16.044 7.404 -0.378 1.00 64.06 110 LYS A O 1
ATOM 881 N N . PRO A 1 111 ? 16.655 9.252 0.775 1.00 51.94 111 PRO A N 1
ATOM 882 C CA . PRO A 1 111 ? 17.760 9.541 -0.115 1.00 51.94 111 PRO A CA 1
ATOM 883 C C . PRO A 1 111 ? 18.723 8.365 0.025 1.00 51.94 111 PRO A C 1
ATOM 885 O O . PRO A 1 111 ? 19.013 7.941 1.150 1.00 51.94 111 PRO A O 1
ATOM 888 N N . GLU A 1 112 ? 19.165 7.802 -1.095 1.00 50.69 112 GLU A N 1
ATOM 889 C CA . GLU A 1 112 ? 20.385 7.014 -1.081 1.00 50.69 112 GLU A CA 1
ATOM 890 C C . GLU A 1 112 ? 21.437 7.939 -0.473 1.00 50.69 112 GLU A C 1
ATOM 892 O O . GLU A 1 112 ? 21.870 8.912 -1.086 1.00 50.69 112 GLU A O 1
ATOM 897 N N . ILE A 1 113 ? 21.779 7.719 0.796 1.00 47.41 113 ILE A N 1
ATOM 898 C CA . ILE A 1 113 ? 23.064 8.191 1.268 1.00 47.41 113 ILE A CA 1
ATOM 899 C C . ILE A 1 113 ? 24.009 7.296 0.486 1.00 47.41 113 ILE A C 1
ATOM 901 O O . ILE A 1 113 ? 24.190 6.134 0.849 1.00 47.41 113 ILE A O 1
ATOM 905 N N . GLU A 1 114 ? 24.515 7.809 -0.634 1.00 45.72 114 GLU A N 1
ATOM 906 C CA . GLU A 1 114 ? 25.731 7.321 -1.261 1.00 45.72 114 GLU A CA 1
ATOM 907 C C . GLU A 1 114 ? 26.811 7.371 -0.179 1.00 45.72 114 GLU A C 1
ATOM 909 O O . GLU A 1 114 ? 27.563 8.331 -0.030 1.00 45.72 114 GLU A O 1
ATOM 914 N N . THR A 1 115 ? 26.867 6.344 0.663 1.00 46.12 115 THR A N 1
ATOM 915 C CA . THR A 1 115 ? 28.100 6.022 1.347 1.00 46.12 115 THR A CA 1
ATOM 916 C C . THR A 1 115 ? 28.989 5.505 0.239 1.00 46.12 115 THR A C 1
ATOM 918 O O . THR A 1 115 ? 28.911 4.334 -0.128 1.00 46.12 115 THR A O 1
ATOM 921 N N . ASN A 1 116 ? 29.770 6.404 -0.341 1.00 47.75 116 ASN A N 1
ATOM 922 C CA . ASN A 1 116 ? 31.002 6.040 -0.996 1.00 47.75 116 ASN A CA 1
ATOM 923 C C . ASN A 1 116 ? 32.036 5.862 0.127 1.00 47.75 116 ASN A C 1
ATOM 925 O O . ASN A 1 116 ? 32.518 6.858 0.661 1.00 47.75 116 ASN A O 1
ATOM 929 N N . PRO A 1 117 ? 32.350 4.635 0.589 1.00 53.22 117 PRO A N 1
ATOM 930 C CA . PRO A 1 117 ? 33.386 4.447 1.600 1.00 53.22 117 PRO A CA 1
ATOM 931 C C . PRO A 1 117 ? 34.811 4.659 1.051 1.00 53.22 117 PRO A C 1
ATOM 933 O O . PRO A 1 117 ? 35.765 4.393 1.781 1.00 53.22 117 PRO A O 1
ATOM 936 N N . PHE A 1 118 ? 34.972 5.098 -0.207 1.00 54.81 118 PHE A N 1
ATOM 937 C CA . PHE A 1 118 ? 36.265 5.165 -0.896 1.00 54.81 118 PHE A CA 1
ATOM 938 C C . PHE A 1 118 ? 36.523 6.445 -1.723 1.00 54.81 118 PHE A C 1
ATOM 940 O O . PHE A 1 118 ? 37.397 6.409 -2.588 1.00 54.81 118 PHE A O 1
ATOM 947 N N . GLU A 1 119 ? 35.841 7.565 -1.456 1.00 45.97 119 GLU A N 1
ATOM 948 C CA . GLU A 1 119 ? 36.258 8.897 -1.958 1.00 45.97 119 GLU A CA 1
ATOM 949 C C . GLU A 1 119 ? 36.880 9.774 -0.868 1.00 45.97 119 GLU A C 1
ATOM 951 O O . GLU A 1 119 ? 36.349 9.788 0.267 1.00 45.97 119 GLU A O 1
#

Radius of gyration: 19.1 Å; Cα contacts (8 Å, |Δi|>4): 157; chains: 1; bounding box: 64×37×54 Å